Protein AF-A0A087TZZ6-F1 (afdb_monomer)

pLDDT: mean 85.03, std 13.88, range [34.16, 96.62]

Structure (mmCIF, N/CA/C/O backbone):
data_AF-A0A087TZZ6-F1
#
_entry.id   AF-A0A087TZZ6-F1
#
loop_
_atom_site.group_PDB
_atom_site.id
_atom_site.type_symbol
_atom_site.label_atom_id
_atom_site.label_alt_id
_atom_site.label_comp_id
_atom_site.label_asym_id
_atom_site.label_entity_id
_atom_site.label_seq_id
_atom_site.pdbx_PDB_ins_code
_atom_site.Cartn_x
_atom_site.Cartn_y
_atom_site.Cartn_z
_atom_site.occupancy
_atom_site.B_iso_or_equiv
_atom_site.auth_seq_id
_atom_site.auth_comp_id
_atom_site.auth_asym_id
_atom_site.auth_atom_id
_atom_site.pdbx_PDB_model_num
ATOM 1 N N . MET A 1 1 ? -1.291 14.196 3.274 1.00 83.19 1 MET A N 1
ATOM 2 C CA . MET A 1 1 ? -0.563 12.997 2.758 1.00 83.19 1 MET A CA 1
ATOM 3 C C . MET A 1 1 ? 0.437 12.379 3.747 1.00 83.19 1 MET A C 1
ATOM 5 O O . MET A 1 1 ? 0.452 11.161 3.895 1.00 83.19 1 MET A O 1
ATOM 9 N N . LYS A 1 2 ? 1.298 13.156 4.428 1.00 84.88 2 LYS A N 1
ATOM 10 C CA . LYS A 1 2 ? 2.300 12.609 5.375 1.00 84.88 2 LYS A CA 1
ATOM 11 C C . LYS A 1 2 ? 1.680 11.682 6.435 1.00 84.88 2 LYS A C 1
ATOM 13 O O . LYS A 1 2 ? 2.173 10.570 6.621 1.00 84.88 2 LYS A O 1
ATOM 18 N N . SER A 1 3 ? 0.579 12.116 7.047 1.00 84.25 3 SER A N 1
ATOM 19 C CA . SER A 1 3 ? -0.215 11.359 8.024 1.00 84.25 3 SER A CA 1
ATOM 20 C C . SER A 1 3 ? -0.737 10.037 7.437 1.00 84.25 3 SER A C 1
ATOM 22 O O . SER A 1 3 ? -0.581 8.978 8.039 1.00 84.25 3 SER A O 1
ATOM 24 N N . THR A 1 4 ? -1.252 10.061 6.203 1.00 88.81 4 THR A N 1
ATOM 25 C CA . THR A 1 4 ? -1.706 8.868 5.467 1.00 88.81 4 THR A CA 1
ATOM 26 C C . THR A 1 4 ? -0.572 7.865 5.238 1.00 88.81 4 THR A C 1
ATOM 28 O O . THR A 1 4 ? -0.735 6.678 5.505 1.00 88.81 4 THR A O 1
ATOM 31 N N . ILE A 1 5 ? 0.612 8.325 4.812 1.00 91.25 5 ILE A N 1
ATOM 32 C CA . ILE A 1 5 ? 1.789 7.458 4.622 1.00 91.25 5 ILE A CA 1
ATOM 33 C C . ILE A 1 5 ? 2.220 6.816 5.947 1.00 91.25 5 ILE A C 1
ATOM 35 O O . ILE A 1 5 ? 2.616 5.650 5.967 1.00 91.25 5 ILE A O 1
ATOM 39 N N . GLN A 1 6 ? 2.174 7.561 7.055 1.00 89.12 6 GLN A N 1
ATOM 40 C CA . GLN A 1 6 ? 2.474 7.021 8.383 1.00 89.12 6 GLN A CA 1
ATOM 41 C C . GLN A 1 6 ? 1.464 5.942 8.786 1.00 89.12 6 GLN A C 1
ATOM 43 O O . GLN A 1 6 ? 1.877 4.863 9.210 1.00 89.12 6 GLN A O 1
ATOM 48 N N . LEU A 1 7 ? 0.173 6.184 8.555 1.00 89.00 7 LEU A N 1
ATOM 49 C CA . LEU A 1 7 ? -0.894 5.223 8.827 1.00 89.00 7 LEU A CA 1
ATOM 50 C C . LEU A 1 7 ? -0.724 3.929 8.009 1.00 89.00 7 LEU A C 1
ATOM 52 O O . LEU A 1 7 ? -0.819 2.834 8.557 1.00 89.00 7 LEU A O 1
ATOM 56 N N . ILE A 1 8 ? -0.387 4.028 6.718 1.00 93.00 8 ILE A N 1
ATOM 57 C CA . ILE A 1 8 ? -0.131 2.853 5.865 1.00 93.00 8 ILE A CA 1
ATOM 58 C C . ILE A 1 8 ? 1.104 2.075 6.337 1.00 93.00 8 ILE A C 1
ATOM 60 O O . ILE A 1 8 ? 1.081 0.846 6.368 1.00 93.00 8 ILE A O 1
ATOM 64 N N . LYS A 1 9 ? 2.184 2.760 6.737 1.00 92.56 9 LYS A N 1
ATOM 65 C CA . LYS A 1 9 ? 3.387 2.095 7.269 1.00 92.56 9 LYS A CA 1
ATOM 66 C C . LYS A 1 9 ? 3.101 1.322 8.543 1.00 92.56 9 LYS A C 1
ATOM 68 O O . LYS A 1 9 ? 3.542 0.184 8.661 1.00 92.56 9 LYS A O 1
ATOM 73 N N . ALA A 1 10 ? 2.365 1.921 9.465 1.00 90.56 10 ALA A N 1
ATOM 74 C CA . ALA A 1 10 ? 2.062 1.265 10.721 1.00 90.56 10 ALA A CA 1
ATOM 75 C C . ALA A 1 10 ? 1.014 0.142 10.534 1.00 90.56 10 ALA A C 1
ATOM 77 O O . ALA A 1 10 ? 1.115 -0.888 11.197 1.00 90.56 10 ALA A O 1
ATOM 78 N N . LEU A 1 11 ? 0.103 0.239 9.550 1.00 91.69 11 LEU A N 1
ATOM 79 C CA . LEU A 1 11 ? -0.705 -0.908 9.109 1.00 91.69 11 LEU A CA 1
ATOM 80 C C . LEU A 1 11 ? 0.174 -2.040 8.553 1.00 91.69 11 LEU A C 1
ATOM 82 O O . LEU A 1 11 ? -0.002 -3.192 8.943 1.00 91.69 11 LEU A O 1
ATOM 86 N N . ARG A 1 12 ? 1.133 -1.722 7.673 1.00 93.94 12 ARG A N 1
ATOM 87 C CA . ARG A 1 12 ? 2.091 -2.695 7.126 1.00 93.94 12 ARG A CA 1
ATOM 88 C C . ARG A 1 12 ? 2.842 -3.419 8.242 1.00 93.94 12 ARG A C 1
ATOM 90 O O . ARG A 1 12 ? 2.960 -4.639 8.182 1.00 93.94 12 ARG A O 1
ATOM 97 N N . ASP A 1 13 ? 3.338 -2.679 9.233 1.00 92.25 13 ASP A N 1
ATOM 98 C CA . ASP A 1 13 ? 4.068 -3.251 10.370 1.00 92.25 13 ASP A CA 1
ATOM 99 C C . ASP A 1 13 ? 3.176 -4.173 11.202 1.00 92.25 13 ASP A C 1
ATOM 101 O O . ASP A 1 13 ? 3.556 -5.305 11.494 1.00 92.25 13 ASP A O 1
ATOM 105 N N . LYS A 1 14 ? 1.951 -3.735 11.506 1.00 89.81 14 LYS A N 1
ATOM 106 C CA . LYS A 1 14 ? 0.969 -4.528 12.253 1.00 89.81 14 LYS A CA 1
ATOM 107 C C . LYS A 1 14 ? 0.585 -5.830 11.547 1.00 89.81 14 LYS A C 1
ATOM 109 O O . LYS A 1 14 ? 0.430 -6.860 12.193 1.00 89.81 14 LYS A O 1
ATOM 114 N N . GLU A 1 15 ? 0.413 -5.783 10.232 1.00 89.69 15 GLU A N 1
ATOM 115 C CA . GLU A 1 15 ? 0.034 -6.938 9.411 1.00 89.69 15 GLU A CA 1
ATOM 116 C C . GLU A 1 15 ? 1.246 -7.764 8.933 1.00 89.69 15 GLU A C 1
ATOM 118 O O . GLU A 1 15 ? 1.079 -8.747 8.197 1.00 89.69 15 GLU A O 1
ATOM 123 N N . ASN A 1 16 ? 2.459 -7.359 9.330 1.00 92.00 16 ASN A N 1
ATOM 124 C CA . ASN A 1 16 ? 3.741 -7.944 8.943 1.00 92.00 16 ASN A CA 1
ATOM 125 C C . ASN A 1 16 ? 3.866 -8.154 7.421 1.00 92.00 16 ASN A C 1
ATOM 127 O O . ASN A 1 16 ? 4.176 -9.247 6.939 1.00 92.00 16 ASN A O 1
ATOM 131 N N . TRP A 1 17 ? 3.535 -7.124 6.637 1.00 94.06 17 TRP A N 1
ATOM 132 C CA . TRP A 1 17 ? 3.626 -7.209 5.180 1.00 94.06 17 TRP A CA 1
ATOM 133 C C . TRP A 1 17 ? 5.091 -7.189 4.720 1.00 94.06 17 TRP A C 1
ATOM 135 O O . TRP A 1 17 ? 5.828 -6.276 5.099 1.00 94.06 17 TRP A O 1
ATOM 145 N N . PRO A 1 18 ? 5.511 -8.121 3.842 1.00 93.06 18 PRO A N 1
ATOM 146 C CA . PRO A 1 18 ? 6.897 -8.248 3.392 1.00 93.06 18 PRO A CA 1
ATOM 147 C C . PRO A 1 18 ? 7.232 -7.238 2.282 1.00 93.06 18 PRO A C 1
ATOM 149 O O . PRO A 1 18 ? 7.701 -7.610 1.209 1.00 93.06 18 PRO A O 1
ATOM 152 N N . ILE A 1 19 ? 6.957 -5.953 2.517 1.00 93.88 19 ILE A N 1
ATOM 153 C CA . ILE A 1 19 ? 7.281 -4.867 1.588 1.00 93.88 19 ILE A CA 1
ATOM 154 C C . ILE A 1 19 ? 8.096 -3.771 2.289 1.00 93.88 19 ILE A C 1
ATOM 156 O O . ILE A 1 19 ? 7.781 -3.380 3.419 1.00 93.88 19 ILE A O 1
ATOM 160 N N . PRO A 1 20 ? 9.121 -3.207 1.631 1.00 94.31 20 PRO A N 1
ATOM 161 C CA . PRO A 1 20 ? 9.890 -2.112 2.205 1.00 94.31 20 PRO A CA 1
ATOM 162 C C . PRO A 1 20 ? 9.054 -0.843 2.410 1.00 94.31 20 PRO A C 1
ATOM 164 O O . PRO A 1 20 ? 8.175 -0.515 1.611 1.00 94.31 20 PRO A O 1
ATOM 167 N N . SER A 1 21 ? 9.424 -0.028 3.408 1.00 94.94 21 SER A N 1
ATOM 168 C CA . SER A 1 21 ? 8.892 1.341 3.590 1.00 94.94 21 SER A CA 1
ATOM 169 C C . SER A 1 21 ? 8.978 2.191 2.323 1.00 94.94 21 SER A C 1
ATOM 171 O O . SER A 1 21 ? 8.196 3.124 2.150 1.00 94.94 21 SER A O 1
ATOM 173 N N . TYR A 1 22 ? 9.970 1.911 1.475 1.00 95.44 22 TYR A N 1
ATOM 174 C CA . TYR A 1 22 ? 10.187 2.619 0.224 1.00 95.44 22 TYR A CA 1
ATOM 175 C C . TYR A 1 22 ? 9.034 2.419 -0.767 1.00 95.44 22 TYR A C 1
ATOM 177 O O . TYR A 1 22 ? 8.617 3.391 -1.383 1.00 95.44 22 TYR A O 1
ATOM 185 N N . PHE A 1 23 ? 8.437 1.225 -0.844 1.00 95.75 23 PHE A N 1
ATOM 186 C CA . PHE A 1 23 ? 7.336 0.959 -1.781 1.00 95.75 23 PHE A CA 1
ATOM 187 C C . PHE A 1 23 ? 6.116 1.806 -1.427 1.00 95.75 23 PHE A C 1
ATOM 189 O O . PHE A 1 23 ? 5.520 2.435 -2.294 1.00 95.75 23 PHE A O 1
ATOM 196 N N . ILE A 1 24 ? 5.822 1.920 -0.128 1.00 96.62 24 ILE A N 1
ATOM 197 C CA . ILE A 1 24 ? 4.769 2.804 0.380 1.00 96.62 24 ILE A CA 1
ATOM 198 C C . ILE A 1 24 ? 5.071 4.259 -0.009 1.00 96.62 24 ILE A C 1
ATOM 200 O O . ILE A 1 24 ? 4.192 4.961 -0.487 1.00 96.62 24 ILE A O 1
ATOM 204 N N . LYS A 1 25 ? 6.315 4.733 0.138 1.00 95.62 25 LYS A N 1
ATOM 205 C CA . LYS A 1 25 ? 6.661 6.103 -0.288 1.00 95.62 25 LYS A CA 1
ATOM 206 C C . LYS A 1 25 ? 6.400 6.316 -1.783 1.00 95.62 25 LYS A C 1
ATOM 208 O O . LYS A 1 25 ? 5.849 7.348 -2.140 1.00 95.62 25 LYS A O 1
ATOM 213 N N . VAL A 1 26 ? 6.776 5.354 -2.623 1.00 96.44 26 VAL A N 1
ATOM 214 C CA . VAL A 1 26 ? 6.616 5.448 -4.080 1.00 96.44 26 VAL A CA 1
ATOM 215 C C . VAL A 1 26 ? 5.140 5.458 -4.482 1.00 96.44 26 VAL A C 1
ATOM 217 O O . VAL A 1 26 ? 4.752 6.321 -5.258 1.00 96.44 26 VAL A O 1
ATOM 220 N N . ILE A 1 27 ? 4.298 4.609 -3.883 1.00 96.19 27 ILE A N 1
ATOM 221 C CA . ILE A 1 27 ? 2.838 4.645 -4.101 1.00 96.19 27 ILE A CA 1
ATOM 222 C C . ILE A 1 27 ? 2.264 6.016 -3.723 1.00 96.19 27 ILE A C 1
ATOM 224 O O . ILE A 1 27 ? 1.506 6.603 -4.485 1.00 96.19 27 ILE A O 1
ATOM 228 N N . GLY A 1 28 ? 2.669 6.567 -2.574 1.00 94.25 28 GLY A N 1
ATOM 229 C CA . GLY A 1 28 ? 2.213 7.891 -2.147 1.00 94.25 28 GLY A CA 1
ATOM 230 C C . GLY A 1 28 ? 2.618 9.015 -3.105 1.00 94.25 28 GLY A C 1
ATOM 231 O O . GLY A 1 28 ? 1.843 9.945 -3.307 1.00 94.25 28 GLY A O 1
ATOM 232 N N . LEU A 1 29 ? 3.808 8.928 -3.708 1.00 93.62 29 LEU A N 1
ATOM 233 C CA . LEU A 1 29 ? 4.271 9.890 -4.712 1.00 93.62 29 LEU A CA 1
ATOM 234 C C . LEU A 1 29 ? 3.480 9.770 -6.020 1.00 93.62 29 LEU A C 1
ATOM 236 O O . LEU A 1 29 ? 3.045 10.791 -6.547 1.00 93.62 29 LEU A O 1
ATOM 240 N N . TRP A 1 30 ? 3.230 8.549 -6.502 1.00 94.06 30 TRP A N 1
ATOM 241 C CA . TRP A 1 30 ? 2.385 8.326 -7.680 1.00 94.06 30 TRP A CA 1
ATOM 242 C C . TRP A 1 30 ? 0.955 8.820 -7.465 1.00 94.06 30 TRP A C 1
ATOM 244 O O . TRP A 1 30 ? 0.382 9.443 -8.356 1.00 94.06 30 TRP A O 1
ATOM 254 N N . LEU A 1 31 ? 0.408 8.625 -6.263 1.00 92.12 31 LEU A N 1
ATOM 255 C CA . LEU A 1 31 ? -0.921 9.116 -5.918 1.00 92.12 31 LEU A CA 1
ATOM 256 C C . LEU A 1 31 ? -0.993 10.652 -5.964 1.00 92.12 31 LEU A C 1
ATOM 258 O O . LEU A 1 31 ? -1.929 11.188 -6.548 1.00 92.12 31 LEU A O 1
ATOM 262 N N . ILE A 1 32 ? 0.021 11.350 -5.427 1.00 91.25 32 ILE A N 1
ATOM 263 C CA . ILE A 1 32 ? 0.149 12.818 -5.547 1.00 91.25 32 ILE A CA 1
ATOM 264 C C . ILE A 1 32 ? 0.207 13.248 -7.014 1.00 91.25 32 ILE A C 1
ATOM 266 O O . ILE A 1 32 ? -0.448 14.207 -7.410 1.00 91.25 32 ILE A O 1
ATOM 270 N N . GLN A 1 33 ? 0.978 12.536 -7.833 1.00 89.94 33 GLN A N 1
ATOM 271 C CA . GLN A 1 33 ? 1.126 12.868 -9.247 1.00 89.94 33 GLN A CA 1
ATOM 272 C C . GLN A 1 33 ? -0.175 12.670 -10.042 1.00 89.94 33 GLN A C 1
ATOM 274 O O . GLN A 1 33 ? -0.450 13.438 -10.962 1.00 89.94 33 GLN A O 1
ATOM 279 N N . LYS A 1 34 ? -0.989 11.671 -9.680 1.00 87.50 34 LYS A N 1
ATOM 280 C CA . LYS A 1 34 ? -2.306 11.395 -10.279 1.00 87.50 34 LYS A CA 1
ATOM 281 C C . LYS A 1 34 ? -3.346 12.461 -9.912 1.00 87.50 34 LYS A C 1
ATOM 283 O O . LYS A 1 34 ? -4.240 12.751 -10.708 1.00 87.50 34 LYS A O 1
ATOM 288 N N . HIS A 1 35 ? -3.219 13.053 -8.726 1.00 85.69 35 HIS A N 1
ATOM 289 C CA . HIS A 1 35 ? -4.208 13.947 -8.126 1.00 85.69 35 HIS A CA 1
ATOM 290 C C . HIS A 1 35 ? -3.530 15.184 -7.492 1.00 85.69 35 HIS A C 1
ATOM 292 O O . HIS A 1 35 ? -3.450 15.304 -6.277 1.00 85.69 35 HIS A O 1
ATOM 298 N N . PRO A 1 36 ? -3.021 16.141 -8.287 1.00 79.19 36 PRO A N 1
ATOM 299 C CA . PRO A 1 36 ? -2.075 17.158 -7.808 1.00 79.19 36 PRO A CA 1
ATOM 300 C C . PRO A 1 36 ? -2.671 18.260 -6.913 1.00 79.19 36 PRO A C 1
ATOM 302 O O . PRO A 1 36 ? -1.944 19.149 -6.476 1.00 79.19 36 PRO A O 1
ATOM 305 N N . THR A 1 37 ? -3.978 18.268 -6.653 1.00 80.81 37 THR A N 1
ATOM 306 C CA . THR A 1 37 ? -4.625 19.367 -5.928 1.00 80.81 37 THR A CA 1
ATOM 307 C C . THR A 1 37 ? -4.347 19.272 -4.425 1.00 80.81 37 THR A C 1
ATOM 309 O O . THR A 1 37 ? -4.800 18.340 -3.765 1.00 80.81 37 THR A O 1
ATOM 312 N N . GLU A 1 38 ? -3.651 20.261 -3.853 1.00 69.62 38 GLU A N 1
ATOM 313 C CA . GLU A 1 38 ? -3.251 20.261 -2.432 1.00 69.62 38 GLU A CA 1
ATOM 314 C C . GLU A 1 38 ? -4.430 20.098 -1.458 1.00 69.62 38 GLU A C 1
ATOM 316 O O . GLU A 1 38 ? -4.306 19.388 -0.456 1.00 69.62 38 GLU A O 1
ATOM 321 N N . ASP A 1 39 ? -5.601 20.648 -1.794 1.00 73.81 39 ASP A N 1
ATOM 322 C CA . ASP A 1 39 ? -6.833 20.526 -1.001 1.00 73.81 39 ASP A CA 1
ATOM 323 C C . ASP A 1 39 ? -7.314 19.078 -0.827 1.00 73.81 39 ASP A C 1
ATOM 325 O O . ASP A 1 39 ? -8.158 18.790 0.031 1.00 73.81 39 ASP A O 1
ATOM 329 N N . GLN A 1 40 ? -6.821 18.140 -1.639 1.00 72.88 40 GLN A N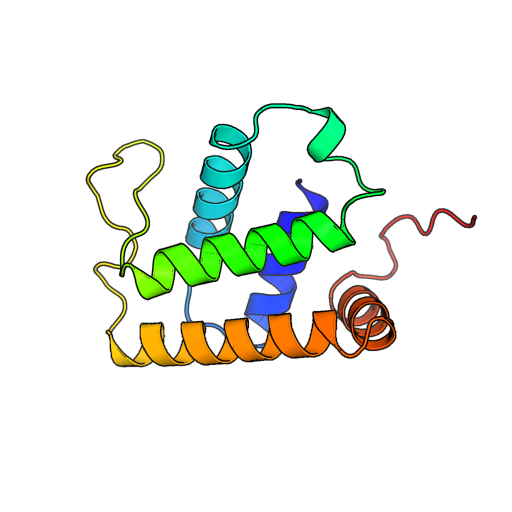 1
ATOM 330 C CA . GLN A 1 40 ? -7.117 16.719 -1.476 1.00 72.88 40 GLN A CA 1
ATOM 331 C C . GLN A 1 40 ? -6.332 16.102 -0.319 1.00 72.88 40 GLN A C 1
ATOM 333 O O . GLN A 1 40 ? -6.819 15.150 0.282 1.00 72.88 40 GLN A O 1
ATOM 338 N N . TYR A 1 41 ? -5.180 16.663 0.062 1.00 76.44 41 TYR A N 1
ATOM 339 C CA . TYR A 1 41 ? -4.217 16.040 0.974 1.00 76.44 41 TYR A CA 1
ATOM 340 C C . TYR A 1 41 ? -4.200 16.599 2.397 1.00 76.44 41 TYR A C 1
ATOM 342 O O . TYR A 1 41 ? -3.173 16.480 3.081 1.00 76.44 41 TYR A O 1
ATOM 350 N N . ASN A 1 42 ? -5.326 17.145 2.850 1.00 77.62 42 ASN A N 1
ATOM 351 C CA . ASN A 1 42 ? -5.510 17.642 4.211 1.00 77.62 42 ASN A CA 1
ATOM 352 C C . ASN A 1 42 ? -5.849 16.518 5.216 1.00 77.62 42 ASN A C 1
ATOM 354 O O . ASN A 1 42 ? -6.228 15.406 4.837 1.00 77.62 42 ASN A O 1
ATOM 3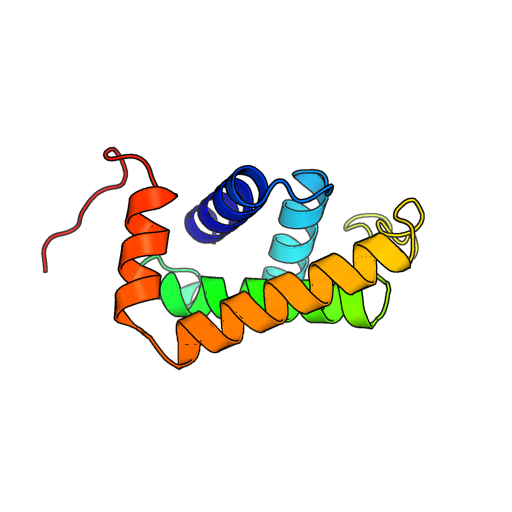58 N N . ASP A 1 43 ? -5.694 16.802 6.511 1.00 72.38 43 ASP A N 1
ATOM 359 C CA . ASP A 1 43 ? -5.932 15.814 7.573 1.00 72.38 43 ASP A CA 1
ATOM 360 C C . ASP A 1 43 ? -7.428 15.507 7.787 1.00 72.38 43 ASP A C 1
ATOM 362 O O . ASP A 1 43 ? -7.767 14.423 8.255 1.00 72.38 43 ASP A O 1
ATOM 366 N N . GLU A 1 44 ? -8.340 16.394 7.382 1.00 76.44 44 GLU A N 1
ATOM 367 C CA . GLU A 1 44 ? -9.792 16.154 7.458 1.00 76.44 44 GLU A CA 1
ATOM 368 C C . GLU A 1 44 ? -10.233 15.025 6.513 1.00 76.44 44 GLU A C 1
ATOM 370 O O . GLU A 1 44 ? -11.169 14.279 6.798 1.00 76.44 44 GLU A O 1
ATOM 375 N N . LYS A 1 45 ? -9.505 14.845 5.406 1.00 80.19 45 LYS A N 1
ATOM 376 C CA . LYS A 1 45 ? -9.720 13.795 4.403 1.00 80.19 45 LYS A CA 1
ATOM 377 C C . LYS A 1 45 ? -8.877 12.546 4.649 1.00 80.19 45 LYS A C 1
ATOM 379 O O . LYS A 1 45 ? -8.821 11.663 3.793 1.00 80.19 45 LYS A O 1
ATOM 384 N N . ILE A 1 46 ? -8.228 12.415 5.809 1.00 82.81 46 ILE A N 1
ATOM 385 C CA . ILE A 1 46 ? -7.313 11.295 6.081 1.00 82.81 46 ILE A CA 1
ATOM 386 C C . ILE A 1 46 ? -7.969 9.923 5.885 1.00 82.81 46 ILE A C 1
ATOM 388 O O . ILE A 1 46 ? -7.332 9.016 5.354 1.00 82.81 46 ILE A O 1
ATOM 392 N N . GLY A 1 47 ? -9.246 9.778 6.255 1.00 82.19 47 GLY A N 1
ATOM 393 C CA . GLY A 1 47 ? -9.992 8.530 6.099 1.00 82.19 47 GLY A CA 1
ATOM 394 C C . GLY A 1 47 ? -10.195 8.138 4.635 1.00 82.19 47 GLY A C 1
ATOM 395 O O . GLY A 1 47 ? -9.924 6.997 4.263 1.00 82.19 47 GLY A O 1
ATOM 396 N N . SER A 1 48 ? -10.622 9.082 3.789 1.00 84.69 48 SER A N 1
ATOM 397 C CA . SER A 1 48 ? -10.790 8.833 2.353 1.00 84.69 48 SER A CA 1
ATOM 398 C C . SER A 1 48 ? -9.446 8.610 1.666 1.00 84.69 48 SER A C 1
ATOM 400 O O . SER A 1 48 ? -9.308 7.645 0.921 1.00 84.69 48 SER A O 1
ATOM 402 N N . LEU A 1 49 ? -8.434 9.418 1.999 1.00 88.19 49 LEU A N 1
ATOM 403 C CA . LEU A 1 49 ? -7.075 9.277 1.473 1.00 88.19 49 LEU A CA 1
ATOM 404 C C . LEU A 1 49 ? -6.455 7.929 1.829 1.00 88.19 49 LEU A C 1
ATOM 406 O O . LEU A 1 49 ? -5.719 7.356 1.037 1.00 88.19 49 LEU A O 1
ATOM 410 N N . PHE A 1 50 ? -6.730 7.413 3.025 1.00 89.81 50 PHE A N 1
ATOM 411 C CA . PHE A 1 50 ? -6.244 6.104 3.437 1.00 89.81 50 PHE A CA 1
ATOM 412 C C . PHE A 1 50 ? -6.841 4.977 2.592 1.00 89.81 50 PHE A C 1
ATOM 414 O O . PHE A 1 50 ? -6.115 4.079 2.171 1.00 89.81 50 PHE A O 1
ATOM 421 N N . ILE A 1 51 ? -8.145 5.036 2.312 1.00 90.62 51 ILE A N 1
ATOM 422 C CA . ILE A 1 51 ? -8.811 4.063 1.437 1.00 90.62 51 ILE A CA 1
ATOM 423 C C . ILE A 1 51 ? -8.271 4.175 0.011 1.00 90.62 51 ILE A C 1
ATOM 425 O O . ILE A 1 51 ? -7.946 3.156 -0.589 1.00 90.62 51 ILE A O 1
ATOM 429 N N . GLU A 1 52 ? -8.142 5.390 -0.511 1.00 91.94 52 GLU A N 1
ATOM 430 C CA . GLU A 1 52 ? -7.607 5.649 -1.849 1.00 91.94 52 GLU A CA 1
ATOM 431 C C . GLU A 1 52 ? -6.176 5.117 -1.999 1.00 91.94 52 GLU A C 1
ATOM 433 O O . GLU A 1 52 ? -5.860 4.427 -2.963 1.00 91.94 52 GLU A O 1
ATOM 438 N N . PHE A 1 53 ? -5.337 5.321 -0.984 1.00 94.44 53 PHE A N 1
ATOM 439 C CA . PHE A 1 53 ? -3.989 4.766 -0.944 1.00 94.44 53 PHE A CA 1
ATOM 440 C C . PHE A 1 53 ? -3.996 3.232 -0.974 1.00 94.44 53 PHE A C 1
ATOM 442 O O . PHE A 1 53 ? -3.210 2.620 -1.696 1.00 94.44 53 PHE A O 1
ATOM 449 N N . LEU A 1 54 ? -4.866 2.593 -0.184 1.00 95.19 54 LEU A N 1
ATOM 450 C CA . LEU A 1 54 ? -5.003 1.135 -0.183 1.00 95.19 54 LEU A CA 1
ATOM 451 C C . LEU A 1 54 ? -5.488 0.608 -1.539 1.00 95.19 54 LEU A C 1
ATOM 453 O O . LEU A 1 54 ? -5.034 -0.453 -1.964 1.00 95.19 54 LEU A O 1
ATOM 457 N N . GLU A 1 55 ? -6.382 1.331 -2.215 1.00 95.19 55 GLU A N 1
ATOM 458 C CA . GLU A 1 55 ? -6.839 0.984 -3.563 1.00 95.19 55 GLU A CA 1
ATOM 459 C C . GLU A 1 55 ? -5.700 1.095 -4.584 1.00 95.19 55 GLU A C 1
ATOM 461 O O . GLU A 1 55 ? -5.452 0.131 -5.303 1.00 95.19 55 GLU A O 1
ATOM 466 N N . GLU A 1 56 ? -4.929 2.184 -4.575 1.00 95.50 56 GLU A N 1
ATOM 467 C CA . GLU A 1 56 ? -3.767 2.356 -5.462 1.00 95.50 56 GLU A CA 1
ATOM 468 C C . GLU A 1 56 ? -2.705 1.266 -5.219 1.00 95.50 56 GLU A C 1
ATOM 470 O O . GLU A 1 56 ? -2.164 0.655 -6.142 1.00 95.50 56 GLU A O 1
ATOM 475 N N . MET A 1 57 ? -2.455 0.938 -3.950 1.00 95.69 57 MET A N 1
ATOM 476 C CA . MET A 1 57 ? -1.561 -0.153 -3.562 1.00 95.69 57 MET A CA 1
ATOM 477 C C . MET A 1 57 ? -2.066 -1.517 -4.058 1.00 95.69 57 MET A C 1
ATOM 479 O O . MET A 1 57 ? -1.276 -2.335 -4.534 1.00 95.69 57 MET A O 1
ATOM 483 N N . LYS A 1 58 ? -3.379 -1.768 -3.978 1.00 95.38 58 LYS A N 1
ATOM 484 C CA . LYS A 1 58 ? -4.012 -2.975 -4.525 1.00 95.38 58 LYS A CA 1
ATOM 485 C C . LYS A 1 58 ? -3.853 -3.033 -6.045 1.00 95.38 58 LYS A C 1
ATOM 487 O O . LYS A 1 58 ? -3.513 -4.097 -6.552 1.00 95.38 58 LYS A O 1
ATOM 492 N N . GLU A 1 59 ? -4.068 -1.927 -6.756 1.00 95.00 59 GLU A N 1
ATOM 493 C CA . GLU A 1 59 ? -3.911 -1.843 -8.216 1.00 95.00 59 GLU A CA 1
ATOM 494 C C . GLU A 1 59 ? -2.479 -2.155 -8.655 1.00 95.00 59 GLU A C 1
ATOM 496 O O . GLU A 1 59 ? -2.282 -3.013 -9.516 1.00 95.00 59 GLU A O 1
ATOM 501 N N . CYS A 1 60 ? -1.477 -1.563 -7.999 1.00 94.94 60 CYS A N 1
ATOM 502 C CA . CYS A 1 60 ? -0.065 -1.860 -8.260 1.00 94.94 60 CYS A CA 1
ATOM 503 C C . CYS A 1 60 ? 0.237 -3.360 -8.119 1.00 94.94 60 CYS A C 1
ATOM 505 O O . CYS A 1 60 ? 0.907 -3.962 -8.960 1.00 94.94 60 CYS A O 1
ATOM 507 N N . PHE A 1 61 ? -0.297 -4.003 -7.078 1.00 94.31 61 PHE A N 1
ATOM 508 C CA . PHE A 1 61 ? -0.114 -5.438 -6.897 1.00 94.31 61 PHE A CA 1
ATOM 509 C C . PHE A 1 61 ? -0.886 -6.277 -7.909 1.00 94.31 61 PHE A C 1
ATOM 511 O O . PHE A 1 61 ? -0.334 -7.272 -8.369 1.00 94.31 61 PHE A O 1
ATOM 518 N N . VAL A 1 62 ? -2.127 -5.919 -8.253 1.00 93.31 62 VAL A N 1
ATOM 519 C CA . VAL A 1 62 ? -2.934 -6.623 -9.272 1.00 93.31 62 VAL A CA 1
ATOM 520 C C . VAL A 1 62 ? -2.238 -6.594 -10.626 1.00 93.31 62 VAL A C 1
ATOM 522 O O . VAL A 1 62 ? -2.133 -7.628 -11.279 1.00 93.31 62 VAL A O 1
ATOM 525 N N . ASN A 1 63 ? -1.689 -5.441 -10.997 1.00 93.44 63 ASN A N 1
ATOM 526 C CA . ASN A 1 63 ? -0.945 -5.272 -12.241 1.00 93.44 63 ASN A CA 1
ATOM 527 C C . ASN A 1 63 ? 0.46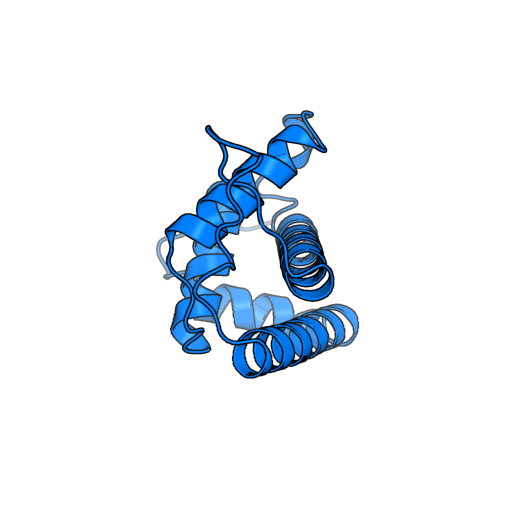0 -5.892 -12.182 1.00 93.44 63 ASN A C 1
ATOM 529 O O . ASN A 1 63 ? 1.144 -5.968 -13.199 1.00 93.44 63 ASN A O 1
ATOM 533 N N . GLY A 1 64 ? 0.916 -6.314 -10.997 1.00 93.62 64 GLY A N 1
ATOM 534 C CA . GLY A 1 64 ? 2.267 -6.828 -10.788 1.00 93.62 64 GLY A CA 1
ATOM 535 C C . GLY A 1 64 ? 3.351 -5.781 -11.047 1.00 93.62 64 GLY A C 1
ATOM 536 O O . GLY A 1 64 ? 4.494 -6.146 -11.322 1.00 93.62 64 GLY A O 1
ATOM 537 N N . TYR A 1 65 ? 3.012 -4.491 -10.960 1.00 95.38 65 TYR A N 1
ATOM 538 C CA . TYR A 1 65 ? 3.897 -3.399 -11.334 1.00 95.38 65 TYR A CA 1
ATOM 539 C C . TYR A 1 65 ? 3.820 -2.213 -10.371 1.00 95.38 65 TYR A C 1
ATOM 541 O O . TYR A 1 65 ? 2.746 -1.695 -10.077 1.00 95.38 65 TYR A O 1
ATOM 549 N N . LEU A 1 66 ? 4.988 -1.754 -9.921 1.00 96.25 66 LEU A N 1
ATOM 550 C CA . LEU A 1 66 ? 5.169 -0.481 -9.227 1.00 96.25 66 LEU A CA 1
ATOM 551 C C . LEU A 1 66 ? 6.433 0.186 -9.775 1.00 96.25 66 LEU A C 1
ATOM 553 O O . LEU A 1 66 ? 7.539 -0.196 -9.398 1.00 96.25 66 LEU A O 1
ATOM 557 N N . GLY A 1 67 ? 6.280 1.164 -10.664 1.00 96.19 67 GLY A N 1
ATOM 558 C CA . GLY A 1 67 ? 7.414 1.867 -11.266 1.00 96.19 67 GLY A CA 1
ATOM 559 C C . GLY A 1 67 ? 8.209 2.671 -10.235 1.00 96.19 67 GLY A C 1
ATOM 560 O O . GLY A 1 67 ? 7.636 3.326 -9.359 1.00 96.19 67 GLY A O 1
ATOM 561 N N . HIS A 1 68 ? 9.536 2.635 -10.322 1.00 96.06 68 HIS A N 1
ATOM 562 C CA . HIS A 1 68 ? 10.398 3.467 -9.487 1.00 96.06 68 HIS A CA 1
ATOM 563 C C . HIS A 1 68 ? 10.248 4.948 -9.864 1.00 96.06 68 HIS A C 1
ATOM 565 O O . HIS A 1 68 ? 10.228 5.301 -11.037 1.00 96.06 68 HIS A O 1
ATOM 571 N N . ILE A 1 69 ? 10.214 5.848 -8.876 1.00 92.94 69 ILE A N 1
ATOM 572 C CA . ILE A 1 69 ? 9.865 7.259 -9.121 1.00 92.94 69 ILE A CA 1
ATOM 573 C C . ILE A 1 69 ? 10.839 7.998 -10.062 1.00 92.94 69 ILE A C 1
ATOM 575 O O . ILE A 1 69 ? 10.420 8.842 -10.841 1.00 92.94 69 ILE A O 1
ATOM 579 N N . LEU A 1 70 ? 12.137 7.671 -10.011 1.00 93.12 70 LEU A N 1
ATOM 580 C CA . LEU A 1 70 ? 13.164 8.254 -10.898 1.00 93.12 70 LEU A CA 1
ATOM 581 C C . LEU A 1 70 ? 13.438 7.422 -12.158 1.00 93.12 70 LEU A C 1
ATOM 583 O O . LEU A 1 70 ? 14.067 7.911 -13.087 1.00 93.12 70 LEU A O 1
ATOM 587 N N . TYR A 1 71 ? 13.004 6.162 -12.165 1.00 94.62 71 TYR A N 1
ATOM 588 C CA . TYR A 1 71 ? 13.272 5.210 -13.243 1.00 94.62 71 TYR A CA 1
ATOM 589 C C . TYR A 1 71 ? 11.981 4.432 -13.487 1.00 94.62 71 TYR A C 1
ATOM 591 O O . TYR A 1 71 ? 11.888 3.289 -13.040 1.00 94.62 71 TYR A O 1
ATOM 599 N N . PRO A 1 72 ? 10.957 5.054 -14.101 1.00 91.19 72 PRO A N 1
ATOM 600 C CA . PRO A 1 72 ? 9.616 4.480 -14.157 1.00 91.19 72 PRO A CA 1
ATOM 601 C C . PRO A 1 72 ? 9.614 3.056 -14.703 1.00 91.19 72 PRO A C 1
ATOM 603 O O . PRO A 1 72 ? 8.975 2.204 -14.104 1.00 91.19 72 PRO A O 1
ATOM 606 N N . ASP A 1 73 ? 10.443 2.771 -15.710 1.00 94.06 73 ASP A N 1
ATOM 607 C CA . ASP A 1 73 ? 10.584 1.450 -16.335 1.00 94.06 73 ASP A CA 1
ATOM 608 C C . ASP A 1 73 ? 11.082 0.345 -15.381 1.00 94.06 73 ASP A C 1
ATOM 610 O O . ASP A 1 73 ? 10.873 -0.843 -15.636 1.00 94.06 73 ASP A O 1
ATOM 614 N N . PHE A 1 74 ? 11.710 0.704 -14.257 1.00 96.06 74 PHE A N 1
ATOM 615 C CA . PHE A 1 74 ? 12.149 -0.249 -13.245 1.00 96.06 74 PHE A CA 1
ATOM 616 C C . PHE A 1 74 ? 10.997 -0.629 -12.305 1.00 96.06 74 PHE A C 1
ATOM 618 O O . PHE A 1 74 ? 10.600 0.140 -11.425 1.00 96.06 74 PHE A O 1
ATOM 625 N N . ASN A 1 75 ? 10.488 -1.854 -12.458 1.00 96.50 75 ASN A N 1
ATOM 626 C CA . ASN A 1 75 ? 9.438 -2.401 -11.602 1.00 96.50 75 ASN A CA 1
ATOM 627 C C . ASN A 1 75 ? 9.979 -2.788 -10.219 1.00 96.50 75 ASN A C 1
ATOM 629 O O . ASN A 1 75 ? 10.669 -3.793 -10.082 1.00 96.50 75 ASN A O 1
ATOM 633 N N . LEU A 1 76 ? 9.577 -2.078 -9.168 1.00 95.75 76 LEU A N 1
ATOM 634 C CA . LEU A 1 76 ? 9.953 -2.377 -7.785 1.00 95.75 76 LEU A CA 1
ATOM 635 C C . LEU A 1 76 ? 9.470 -3.747 -7.296 1.00 95.75 76 LEU A C 1
ATOM 637 O O . LEU A 1 76 ? 10.097 -4.335 -6.419 1.00 95.75 76 LEU A O 1
ATOM 641 N N . LEU A 1 77 ? 8.395 -4.295 -7.865 1.00 94.88 77 LEU A N 1
ATOM 642 C CA . LEU A 1 77 ? 7.864 -5.597 -7.455 1.00 94.88 77 LEU A CA 1
ATOM 643 C C . LEU A 1 77 ? 8.661 -6.785 -8.012 1.00 94.88 77 LEU A C 1
ATOM 645 O O . LEU A 1 77 ? 8.351 -7.919 -7.659 1.00 94.88 77 LEU A O 1
ATOM 649 N N . HIS A 1 78 ? 9.701 -6.552 -8.826 1.00 93.25 78 HIS A N 1
ATOM 650 C CA . HIS A 1 78 ? 10.455 -7.604 -9.523 1.00 93.25 78 HIS A CA 1
ATOM 651 C C . HIS A 1 78 ? 11.043 -8.693 -8.603 1.00 93.25 78 HIS A C 1
ATOM 653 O O . H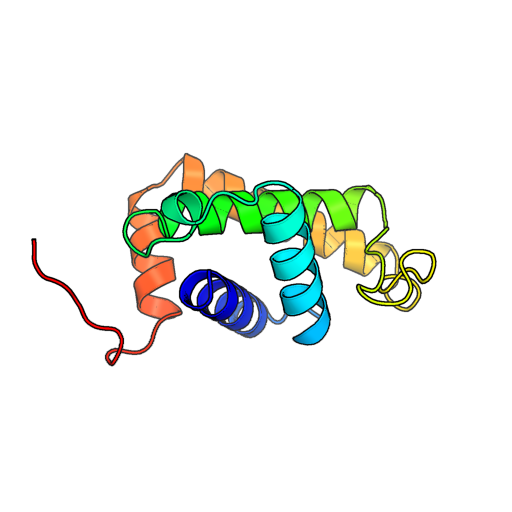IS A 1 78 ? 11.318 -9.800 -9.057 1.00 93.25 78 HIS A O 1
ATOM 659 N N . SER A 1 79 ? 11.284 -8.375 -7.327 1.00 88.44 79 SER A N 1
ATOM 660 C CA . SER A 1 79 ? 11.886 -9.282 -6.340 1.00 88.44 79 SER A CA 1
ATOM 661 C C . SER A 1 79 ? 10.866 -9.970 -5.427 1.00 88.44 79 SER A C 1
ATOM 663 O O . SER A 1 79 ? 11.236 -10.851 -4.651 1.00 88.44 79 SER A O 1
ATOM 665 N N . ILE A 1 80 ? 9.585 -9.598 -5.503 1.00 91.94 80 ILE A N 1
ATOM 666 C CA . ILE A 1 80 ? 8.528 -10.206 -4.693 1.00 91.94 80 ILE A CA 1
ATOM 667 C C . ILE A 1 80 ? 7.916 -11.362 -5.477 1.00 91.94 80 ILE A C 1
ATOM 669 O O . ILE A 1 80 ? 7.468 -11.201 -6.609 1.00 91.94 80 ILE A O 1
ATOM 673 N N . ASN A 1 81 ? 7.857 -12.541 -4.859 1.00 92.62 81 ASN A N 1
ATOM 674 C CA . ASN A 1 81 ? 7.228 -13.688 -5.500 1.00 92.62 81 ASN A CA 1
ATOM 675 C C . ASN A 1 81 ? 5.712 -13.457 -5.710 1.00 92.62 81 ASN A C 1
ATOM 677 O O . ASN A 1 81 ? 5.032 -12.788 -4.924 1.00 92.62 81 ASN A O 1
ATOM 681 N N . THR A 1 82 ? 5.162 -14.055 -6.766 1.00 90.69 82 THR A N 1
ATOM 682 C CA . THR A 1 82 ? 3.759 -13.875 -7.179 1.00 90.69 82 THR A CA 1
ATOM 683 C C . THR A 1 82 ? 2.748 -14.338 -6.126 1.00 90.69 82 THR A C 1
ATOM 685 O O . THR A 1 82 ? 1.681 -13.734 -5.981 1.00 90.69 82 THR A O 1
ATOM 688 N N . ALA A 1 83 ? 3.081 -15.365 -5.338 1.00 92.50 83 ALA A N 1
ATOM 689 C CA . ALA A 1 83 ? 2.227 -15.850 -4.256 1.00 92.50 83 ALA A CA 1
ATOM 690 C C . ALA A 1 83 ? 2.087 -14.808 -3.132 1.00 92.50 83 ALA A C 1
ATOM 692 O O . ALA A 1 83 ? 0.983 -14.554 -2.652 1.00 92.50 83 ALA A O 1
ATOM 693 N N . THR A 1 84 ? 3.182 -14.152 -2.752 1.00 92.94 84 THR A N 1
ATOM 694 C CA . THR A 1 84 ? 3.221 -13.069 -1.768 1.00 92.94 84 THR A CA 1
ATOM 695 C C . THR A 1 84 ? 2.444 -11.858 -2.270 1.00 92.94 84 THR A C 1
ATOM 697 O O . THR A 1 84 ? 1.644 -11.308 -1.513 1.00 92.94 84 THR A O 1
ATOM 700 N N . VAL A 1 85 ? 2.602 -11.484 -3.544 1.00 92.44 85 VAL A N 1
ATOM 701 C CA . VAL A 1 85 ? 1.806 -10.409 -4.161 1.00 92.44 85 VAL A CA 1
ATOM 702 C C . VAL A 1 85 ? 0.310 -10.736 -4.080 1.00 92.44 85 VAL A C 1
ATOM 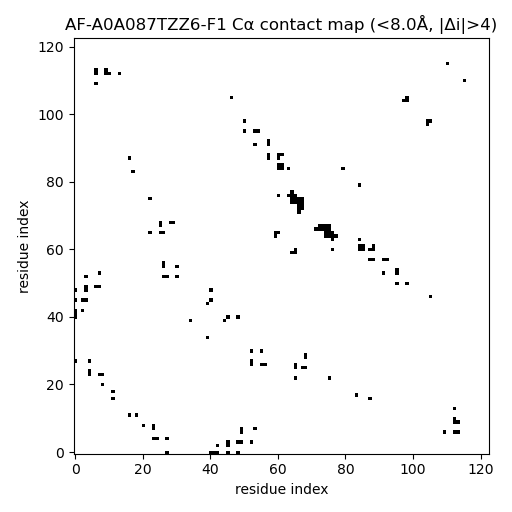704 O O . VAL A 1 85 ? -0.471 -9.920 -3.595 1.00 92.44 85 VAL A O 1
ATOM 707 N N . THR A 1 86 ? -0.093 -11.955 -4.442 1.00 92.50 86 THR A N 1
ATOM 708 C CA . THR A 1 86 ? -1.499 -12.398 -4.382 1.00 92.50 86 THR A CA 1
ATOM 709 C C . THR A 1 86 ? -2.052 -12.379 -2.952 1.00 92.50 86 THR A C 1
ATOM 711 O O . THR A 1 86 ? -3.179 -11.943 -2.704 1.00 92.50 86 THR A O 1
ATOM 714 N N . GLN A 1 87 ? -1.260 -12.815 -1.968 1.00 92.94 87 GLN A N 1
ATOM 715 C CA . GLN A 1 87 ? -1.653 -12.746 -0.559 1.00 92.94 87 GLN A CA 1
ATOM 716 C C . GLN A 1 87 ? -1.846 -11.299 -0.093 1.00 92.94 87 GLN A C 1
ATOM 718 O O . GLN A 1 87 ? -2.828 -11.012 0.593 1.00 92.94 87 GLN A O 1
ATOM 723 N N . LEU A 1 88 ? -0.950 -10.388 -0.480 1.00 94.00 88 LEU A N 1
ATOM 724 C CA . LEU A 1 88 ? -1.069 -8.964 -0.165 1.00 94.00 88 LEU A CA 1
ATOM 725 C C . LEU A 1 88 ? -2.322 -8.352 -0.792 1.00 94.00 88 LEU A C 1
ATOM 727 O O . LEU A 1 88 ? -3.083 -7.701 -0.078 1.00 94.00 88 LEU A O 1
ATOM 731 N N . GLN A 1 89 ? -2.595 -8.629 -2.071 1.00 94.19 89 GLN A N 1
ATOM 732 C CA . GLN A 1 89 ? -3.827 -8.194 -2.741 1.00 94.19 89 GLN A CA 1
ATOM 733 C C . GLN A 1 89 ? -5.072 -8.623 -1.953 1.00 94.19 89 GLN A C 1
ATOM 735 O O . GLN A 1 89 ? -5.940 -7.800 -1.659 1.00 94.19 89 GLN A O 1
ATOM 740 N N . ASN A 1 90 ? -5.144 -9.898 -1.558 1.00 93.94 90 ASN A N 1
ATOM 741 C CA . ASN A 1 90 ? -6.280 -10.438 -0.811 1.00 93.94 90 ASN A CA 1
ATOM 742 C C . ASN A 1 90 ? -6.428 -9.792 0.573 1.00 93.94 90 ASN A C 1
ATOM 744 O O . ASN A 1 90 ? -7.541 -9.460 0.986 1.00 93.94 90 ASN A O 1
ATOM 748 N N . ARG A 1 91 ? -5.317 -9.573 1.288 1.00 93.38 91 ARG A N 1
ATOM 749 C CA . ARG A 1 91 ? -5.331 -8.890 2.592 1.00 93.38 91 ARG A CA 1
ATOM 750 C C . ARG A 1 91 ? -5.834 -7.456 2.461 1.00 93.38 91 ARG A C 1
ATOM 752 O O . ARG A 1 91 ? -6.734 -7.065 3.200 1.00 93.38 91 ARG A O 1
ATOM 759 N N . ILE A 1 92 ? -5.317 -6.704 1.494 1.00 94.81 92 ILE A N 1
ATOM 760 C CA . ILE A 1 92 ? -5.704 -5.308 1.256 1.00 94.81 92 ILE A CA 1
ATOM 761 C C . ILE A 1 92 ? -7.171 -5.218 0.847 1.00 94.81 92 ILE A C 1
ATOM 763 O O . ILE A 1 92 ? -7.916 -4.434 1.430 1.00 94.81 92 ILE A O 1
ATOM 767 N N . LYS A 1 93 ? -7.625 -6.084 -0.068 1.00 94.50 93 LYS A N 1
ATOM 768 C CA . LYS A 1 93 ? -9.040 -6.188 -0.452 1.00 94.50 93 LYS A CA 1
ATOM 769 C C . LYS A 1 93 ? -9.934 -6.409 0.770 1.00 94.50 93 LYS A C 1
ATOM 771 O O . LYS A 1 93 ? -10.930 -5.711 0.937 1.00 94.50 93 LYS A O 1
ATOM 776 N N . ASN A 1 94 ? -9.560 -7.333 1.654 1.00 92.50 94 ASN A N 1
ATOM 777 C CA . ASN A 1 94 ? -10.317 -7.604 2.875 1.00 92.50 94 ASN A CA 1
ATOM 778 C C . ASN A 1 94 ? -10.336 -6.409 3.839 1.00 92.50 94 ASN A C 1
ATOM 780 O O . ASN A 1 94 ? -11.352 -6.174 4.493 1.00 92.50 94 ASN A O 1
ATOM 784 N N . ILE A 1 95 ? -9.240 -5.654 3.941 1.00 91.31 95 ILE A N 1
ATOM 785 C CA . ILE A 1 95 ? -9.180 -4.430 4.750 1.00 91.31 95 ILE A CA 1
ATOM 786 C C . ILE A 1 95 ? -10.115 -3.371 4.167 1.00 91.31 95 ILE A C 1
ATOM 788 O O . ILE A 1 95 ? -10.958 -2.854 4.894 1.00 91.31 95 ILE A O 1
ATOM 792 N N . ILE A 1 96 ? -10.040 -3.100 2.864 1.00 91.94 96 ILE A N 1
ATOM 793 C CA . ILE A 1 96 ? -10.909 -2.126 2.190 1.00 91.94 96 ILE A CA 1
ATOM 794 C C . ILE A 1 96 ? -12.387 -2.488 2.390 1.00 91.94 96 ILE A C 1
ATOM 796 O O . ILE A 1 96 ? -13.183 -1.644 2.805 1.00 91.94 96 ILE A O 1
ATOM 800 N N . GLU A 1 97 ? -12.757 -3.754 2.182 1.00 90.88 97 GLU A N 1
ATOM 801 C CA . GLU A 1 97 ? -14.132 -4.227 2.385 1.00 90.88 97 GLU A CA 1
ATOM 802 C C . GLU A 1 97 ? -14.605 -4.053 3.834 1.00 90.88 97 GLU A C 1
ATOM 804 O O . GLU A 1 97 ? -15.744 -3.650 4.082 1.00 90.88 97 GLU A O 1
ATOM 809 N N . LYS A 1 98 ? -13.733 -4.311 4.815 1.00 87.62 98 LYS A N 1
ATOM 810 C CA . LYS A 1 98 ? -14.051 -4.080 6.229 1.00 87.62 98 LYS A CA 1
ATOM 811 C C . LYS A 1 98 ? -14.211 -2.592 6.543 1.00 87.62 98 LYS A C 1
ATOM 813 O O . LYS A 1 98 ? -15.148 -2.255 7.263 1.00 87.62 98 LYS A O 1
ATOM 818 N N . LEU A 1 99 ? -13.357 -1.716 6.005 1.00 85.69 99 LEU A N 1
ATOM 819 C CA . LEU A 1 99 ? -13.470 -0.261 6.186 1.00 85.69 99 LEU A CA 1
ATOM 820 C C . LEU A 1 99 ? -14.801 0.258 5.632 1.00 85.69 99 LEU A C 1
ATOM 822 O O . LEU A 1 99 ? -15.503 0.991 6.324 1.00 85.69 99 LEU A O 1
ATOM 826 N N . ARG A 1 100 ? -15.189 -0.192 4.431 1.00 83.44 100 ARG A N 1
ATOM 827 C CA . ARG A 1 100 ? -16.458 0.184 3.785 1.00 83.44 100 ARG A CA 1
ATOM 828 C C . ARG A 1 100 ? -17.684 -0.272 4.572 1.00 83.44 100 ARG A C 1
ATOM 830 O O . ARG A 1 100 ? -18.640 0.481 4.714 1.00 83.44 100 ARG A O 1
ATOM 837 N N . ARG A 1 101 ? -17.668 -1.502 5.095 1.00 84.31 101 ARG A N 1
ATOM 838 C CA . ARG A 1 101 ? -18.817 -2.088 5.812 1.00 84.31 101 ARG A CA 1
ATOM 839 C C . ARG A 1 101 ? -18.908 -1.662 7.275 1.00 84.31 101 ARG A C 1
ATOM 841 O O . ARG A 1 101 ? -19.985 -1.729 7.861 1.00 84.31 101 ARG A O 1
ATOM 848 N N . LYS A 1 102 ? -17.786 -1.294 7.901 1.00 78.50 102 LYS A N 1
ATOM 849 C CA . LYS A 1 102 ? -17.704 -0.983 9.335 1.00 78.50 102 LYS A CA 1
ATOM 850 C C . LYS A 1 102 ? -16.924 0.317 9.568 1.00 78.50 102 LYS A C 1
ATOM 852 O O . LYS A 1 102 ? -15.765 0.257 9.978 1.00 78.50 102 LYS A O 1
ATOM 857 N N . PRO A 1 103 ? -17.568 1.490 9.442 1.00 69.50 103 PRO A N 1
ATOM 858 C CA . PRO A 1 103 ? -16.918 2.784 9.674 1.00 69.50 103 PRO A CA 1
ATOM 859 C C . PRO A 1 103 ? -16.267 2.901 11.063 1.00 69.50 103 PRO A C 1
ATOM 861 O O . PRO A 1 103 ? -15.178 3.447 11.204 1.00 69.50 103 PRO A O 1
ATOM 864 N N . LYS A 1 104 ? -16.872 2.291 12.096 1.00 70.38 104 LYS A N 1
ATOM 865 C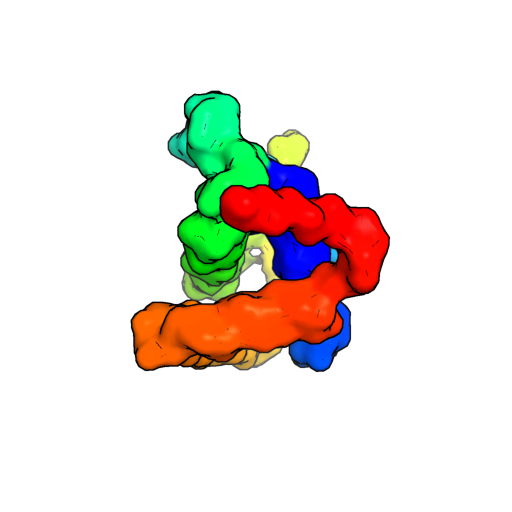 CA . LYS A 1 104 ? -16.309 2.247 13.461 1.00 70.38 104 LYS A CA 1
ATOM 866 C C . LYS A 1 104 ? -14.967 1.507 13.547 1.00 70.38 104 LYS A C 1
ATOM 868 O O . LYS A 1 104 ? -14.148 1.826 14.402 1.00 70.38 104 LYS A O 1
ATOM 873 N N . TRP A 1 105 ? -14.730 0.530 12.670 1.00 69.38 105 TRP A N 1
ATOM 874 C CA . TRP A 1 105 ? -13.459 -0.191 12.624 1.00 69.38 105 TRP A CA 1
ATOM 875 C C . TRP A 1 105 ? -12.331 0.681 12.063 1.00 69.38 105 TRP A C 1
ATOM 877 O O . TRP A 1 105 ? -11.198 0.557 12.516 1.00 69.38 105 TRP A O 1
ATOM 887 N N . ALA A 1 106 ? -12.639 1.611 11.151 1.00 68.38 106 ALA A N 1
ATOM 888 C CA . ALA A 1 106 ? -11.664 2.580 10.653 1.00 68.38 106 ALA A CA 1
ATOM 889 C C . ALA A 1 106 ? -11.108 3.451 11.790 1.00 68.38 106 ALA A C 1
ATOM 891 O O . ALA A 1 106 ? -9.901 3.661 11.875 1.00 68.38 106 ALA A O 1
ATOM 892 N N . PHE A 1 107 ? -11.975 3.877 12.714 1.00 67.38 107 PHE A N 1
ATOM 893 C CA . PHE A 1 107 ? -11.572 4.641 13.895 1.00 67.38 107 PHE A CA 1
ATOM 894 C C . PHE A 1 107 ? -10.692 3.822 14.852 1.00 67.38 107 PHE A C 1
ATOM 896 O O . PHE A 1 107 ? -9.663 4.303 15.313 1.00 67.38 107 PHE A O 1
ATOM 903 N N . GLN A 1 108 ? -11.035 2.554 15.097 1.00 69.62 108 GLN A N 1
ATOM 904 C CA . GLN A 1 108 ? -10.207 1.653 15.913 1.00 69.62 108 GLN A CA 1
ATOM 905 C C . GLN A 1 108 ? -8.845 1.380 15.270 1.00 69.62 108 GLN A C 1
ATOM 907 O O . GLN A 1 108 ? -7.829 1.356 15.958 1.00 69.62 108 GLN A O 1
ATOM 912 N N . LEU A 1 109 ? -8.813 1.180 13.950 1.00 69.31 109 LEU A N 1
ATOM 913 C CA . LEU A 1 109 ? -7.571 1.010 1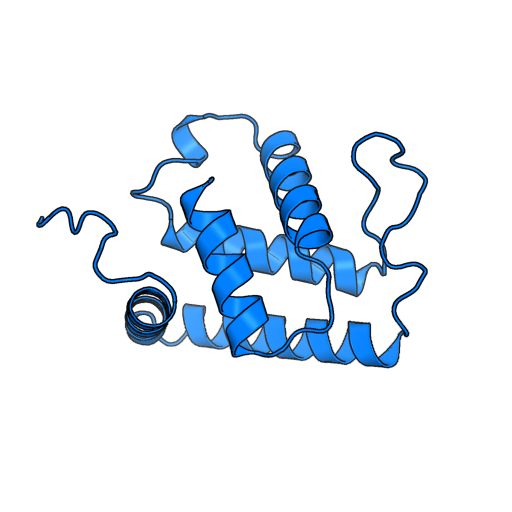3.207 1.00 69.31 109 LEU A CA 1
ATOM 914 C C . LEU A 1 109 ? -6.701 2.259 13.344 1.00 69.31 109 LEU A C 1
ATOM 916 O O . LEU A 1 109 ? -5.527 2.135 13.663 1.00 69.31 109 LEU A O 1
ATOM 920 N N . TYR A 1 110 ? -7.290 3.444 13.184 1.00 69.81 110 TYR A N 1
ATOM 921 C CA . TYR A 1 110 ? -6.603 4.713 13.389 1.00 69.81 110 TYR A CA 1
ATOM 922 C C . TYR A 1 110 ? -5.999 4.813 14.798 1.00 69.81 110 TYR A C 1
ATOM 924 O O . TYR A 1 110 ? -4.796 5.011 14.926 1.00 69.81 110 TYR A O 1
ATOM 932 N N . GLN A 1 111 ? -6.782 4.556 15.851 1.00 69.12 111 GLN A N 1
ATOM 933 C CA . GLN A 1 111 ? -6.308 4.594 17.243 1.00 69.12 111 GLN A CA 1
ATOM 934 C C . GLN A 1 111 ? -5.218 3.560 17.568 1.00 69.12 111 GLN A C 1
ATOM 936 O O . GLN A 1 111 ? -4.377 3.801 18.425 1.00 69.12 111 GLN A O 1
ATOM 941 N N . MET A 1 112 ? -5.230 2.395 16.916 1.00 65.06 112 MET A N 1
ATOM 942 C CA . MET A 1 112 ? -4.219 1.349 17.129 1.00 65.06 112 MET A CA 1
ATOM 943 C C . MET A 1 112 ? -2.898 1.632 16.411 1.00 65.06 112 MET A C 1
ATOM 945 O O . MET A 1 112 ? -1.875 1.050 16.760 1.00 65.06 112 MET A O 1
ATOM 949 N N . VAL A 1 113 ? -2.949 2.421 15.342 1.00 65.00 113 VAL A N 1
ATOM 950 C CA . VAL A 1 113 ? -1.854 2.590 14.379 1.00 65.00 113 VAL A CA 1
ATOM 951 C C . VAL A 1 113 ? -1.191 3.963 14.539 1.00 65.00 113 VAL A C 1
ATOM 953 O O . VAL A 1 113 ? -0.031 4.141 14.171 1.00 65.00 113 VAL A O 1
ATOM 956 N N . VAL A 1 114 ? -1.901 4.920 15.132 1.00 63.91 114 VAL A N 1
ATOM 957 C CA . VAL A 1 114 ? -1.428 6.271 15.410 1.00 63.91 114 VAL A CA 1
ATOM 958 C C . VAL A 1 114 ? -1.168 6.419 16.918 1.00 63.91 114 VAL A C 1
ATOM 960 O O . VAL A 1 114 ? -2.106 6.261 17.698 1.00 63.91 114 VAL A O 1
ATOM 963 N N . PRO A 1 115 ? 0.075 6.711 17.357 1.00 54.16 115 PRO A N 1
ATOM 964 C CA . PRO A 1 115 ? 0.382 6.972 18.764 1.00 54.16 115 PRO A CA 1
ATOM 965 C C . PRO A 1 115 ? -0.432 8.147 19.325 1.00 54.16 115 PRO A C 1
ATOM 967 O O . PRO A 1 115 ? -0.832 9.043 18.580 1.00 54.16 115 PRO A O 1
ATOM 970 N N . SER A 1 116 ? -0.612 8.180 20.647 1.00 55.59 116 SER A N 1
ATOM 971 C CA . SER A 1 116 ? -1.343 9.213 21.406 1.00 55.59 116 SER A CA 1
ATOM 972 C C . SER A 1 116 ? -0.904 10.664 21.161 1.00 55.59 116 SER A C 1
ATOM 974 O O . SER A 1 116 ? -1.629 11.577 21.542 1.00 55.59 116 SER A O 1
ATOM 976 N N . ASP A 1 117 ? 0.242 10.876 20.513 1.00 46.28 117 ASP A N 1
ATOM 977 C CA . ASP A 1 117 ? 0.843 12.191 20.267 1.00 46.28 117 ASP A CA 1
ATOM 978 C C . ASP A 1 117 ? 0.360 12.858 18.968 1.00 46.28 117 ASP A C 1
ATOM 980 O O . ASP A 1 117 ? 0.763 13.979 18.652 1.00 46.28 117 ASP A O 1
ATOM 984 N N . PHE A 1 118 ? -0.497 12.196 18.182 1.00 48.03 1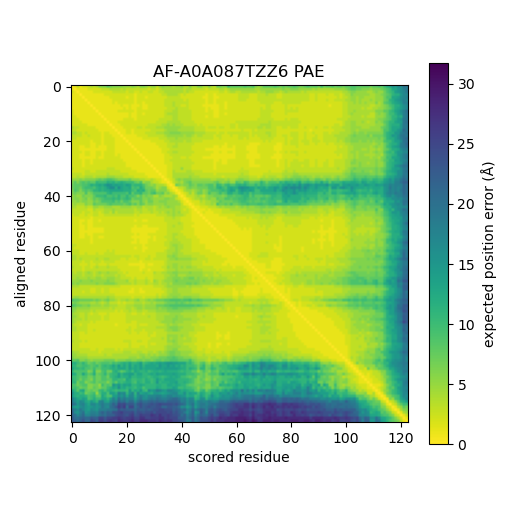18 PHE A N 1
ATOM 985 C CA . PHE A 1 118 ? -1.183 12.885 17.091 1.00 48.03 118 PHE A CA 1
ATOM 986 C C . PHE A 1 118 ? -2.217 13.851 17.670 1.00 48.03 118 PHE A C 1
ATOM 988 O O . PHE A 1 118 ? -3.017 13.433 18.511 1.00 48.03 118 PHE A O 1
ATOM 995 N N . PRO A 1 119 ? -2.253 15.117 17.217 1.00 44.00 119 PRO A N 1
ATOM 996 C CA . PRO A 1 119 ? -3.176 16.099 17.757 1.00 44.00 119 PRO A CA 1
ATOM 997 C C . PRO A 1 119 ? -4.609 15.614 17.542 1.00 44.00 119 PRO A C 1
ATOM 999 O O . PRO A 1 119 ? -5.124 15.610 16.423 1.00 44.00 119 PRO A O 1
ATOM 1002 N N . GLN A 1 120 ? -5.258 15.206 18.630 1.00 48.31 120 GLN A N 1
ATOM 1003 C CA . GLN A 1 120 ? -6.701 15.059 18.658 1.00 48.31 120 GLN A CA 1
ATOM 1004 C C . GLN A 1 120 ? -7.269 16.472 18.616 1.00 48.31 120 GLN A C 1
ATOM 1006 O O . GLN A 1 120 ? -7.378 17.143 19.639 1.00 48.31 120 GLN A O 1
ATOM 1011 N N . LYS A 1 121 ? -7.573 16.968 17.415 1.00 46.41 121 LYS A N 1
ATOM 1012 C CA . LYS A 1 121 ? -8.453 18.126 17.314 1.00 46.41 121 LYS A CA 1
ATOM 1013 C C . LYS A 1 121 ? -9.847 17.649 17.705 1.00 46.41 121 LYS A C 1
ATOM 1015 O O . LYS A 1 121 ? -10.484 16.910 16.958 1.00 46.41 121 LYS A O 1
ATOM 1020 N N . SER A 1 122 ? -10.253 18.016 18.916 1.00 34.16 122 SER A N 1
ATOM 1021 C CA . SER A 1 122 ? -11.642 17.938 19.354 1.00 34.16 122 SER A CA 1
ATOM 1022 C C . SER A 1 122 ? -12.532 18.715 18.371 1.00 34.16 122 SER A C 1
ATOM 1024 O O . SER A 1 122 ? -12.067 19.736 17.854 1.00 34.16 122 SER A O 1
ATOM 1026 N N . PRO A 1 123 ? -13.752 18.223 18.085 1.00 44.06 123 PRO A N 1
ATOM 1027 C CA . PRO A 1 123 ? -14.715 18.916 17.231 1.00 44.06 123 PRO A CA 1
ATOM 1028 C C . PRO A 1 123 ? -15.119 20.283 17.791 1.00 44.06 123 PRO A C 1
ATOM 1030 O O . PRO A 1 123 ? -15.084 20.451 19.034 1.00 44.06 123 PRO A O 1
#

Solvent-accessible surface area (backbone atoms only — not comparable to full-atom values): 7196 Å² total; per-residue (Å²): 75,72,68,40,55,49,44,52,50,36,48,35,60,74,69,64,51,99,64,61,75,62,58,58,52,43,53,54,50,51,51,42,71,77,51,75,55,69,88,67,45,43,80,92,39,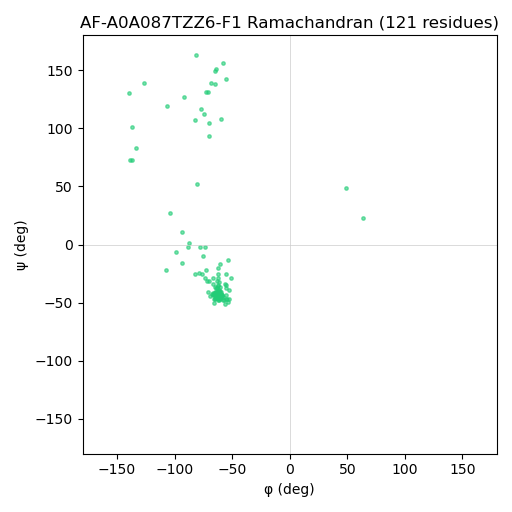38,70,60,51,40,52,52,50,50,50,53,54,35,50,30,44,73,70,64,43,41,54,33,86,93,43,54,90,45,47,68,44,77,83,58,55,70,68,58,41,51,49,49,36,55,52,47,51,52,49,54,52,46,40,74,77,32,63,72,53,48,55,53,52,47,64,75,46,46,66,91,83,58,84,79,77,76,133

Radius of gyration: 14.55 Å; Cα contacts (8 Å, |Δi|>4): 94; chains: 1; bounding box: 32×36×38 Å

Secondary structure (DSSP, 8-state):
-HHHHHHHHHHHHHTT-S--HHHHHHHHHHHHHHS--GGGSSGGGHHHHHHHHHHHHHHHHHTT--EETTEEEEEGGGGS-HHHHHHHHHHHHHHHHHHHH-HHHHHHHHHHHS-TTS-----

Sequence (123 aa):
MKSTIQLIKALRDKENWPIPSYFIKVIGLWLIQKHPTEDQYNDEKIGSLFIEFLEEMKECFVNGYLGHILYPDFNLLHSINTATVTQLQNRIKNIIEKLRRKPKWAFQLYQMVVPSDFPQKSP

Organism: Stegodyphus mimosarum (NCBI:txid407821)

Mean predicted aligned error: 6.2 Å

Foldseek 3Di:
DVLLLLLVVLVCVVVVQPDDSVLSVLLVVVVCVVPVDVVCVDPVCSLVVNLVSLVSLLVCLVVLARADPVGRPDGPSPPPDNVSSVVSSVVSVVVSVCCVVPVVVSVVSCPVRDDPPDDPPDD

Nearest PDB structures (foldseek):
  8gjy-assembly1_A  TM=8.879E-01  e=4.010E-05  Stylophora pistillata
  5eog-assembly2_B  TM=9.231E-01  e=8.458E-04  Homo sapiens
  5eom-assembly1_A  TM=9.206E-01  e=9.930E-04  Homo sapiens
  5eom-assembly4_E  TM=8.984E-01  e=6.829E-04  Homo sapiens
  5eom-assembly6_G  TM=9.170E-01  e=1.105E-03  Homo sapiens

InterPro domains:
  IPR046906 Mab-21-like, HhH/H2TH-like domain [PF20266] (2-93)